Protein AF-A0A7J4Q397-F1 (afdb_monomer)

pLDDT: mean 78.3, std 20.63, range [43.09, 98.38]

Mean predicted aligned error: 15.22 Å

Secondary structure (DSSP, 8-state):
--------S-------------S-----------TT--HHHHHHHH-PPPPGGG--PPP-THHHHHHHHHHHHHHHTT---HHHHTT-TTHHHHHT-

Radius of gyration: 24.74 Å; Cα contacts (8 Å, |Δi|>4): 36; chains: 1; bounding box: 73×34×57 Å

Foldseek 3Di:
DDDDPPDDDDCPDPPPPDPDPPPPPPPPPDDDPDDPDDPVNVVVVPDDDDDPVLQDDADDDQLVVQLVVQVCVCVVVVHDDCCVVVVPNCSSVVRSD

Solvent-accessible surface area (backbone atoms only — not comparable to full-atom values): 6628 Å² total; per-residue (Å²): 138,82,87,79,86,88,77,81,88,80,82,78,72,83,74,78,77,66,83,72,78,74,93,77,79,81,77,77,72,78,85,78,86,66,89,82,68,51,75,65,55,56,52,55,75,68,53,79,79,80,59,77,90,77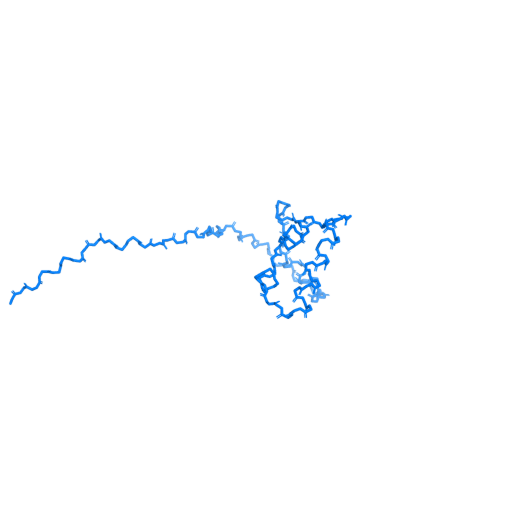,63,71,76,81,61,60,73,69,29,37,51,32,27,51,52,48,53,47,53,35,61,77,68,70,56,88,46,68,52,66,80,65,62,40,82,53,46,51,65,67,34,24,100

Sequence (97 aa):
MRIVFVFTLLEVTMTTRLPTIDSGILSINEGREKRGESALERRKAQRKRLPEWFKTSLPTGDAQSNFNKTRTNVHEHGLHTVCEEARCPNVHDCWAR

Structure (mmCIF, N/CA/C/O backbone):
data_AF-A0A7J4Q397-F1
#
_entry.id   AF-A0A7J4Q397-F1
#
loop_
_atom_site.group_PDB
_atom_site.id
_atom_site.type_symbol
_atom_site.label_atom_id
_atom_site.label_alt_id
_atom_site.label_comp_id
_atom_site.label_asym_id
_atom_site.label_entity_id
_atom_site.label_seq_id
_atom_site.pdbx_PDB_ins_code
_atom_site.Cartn_x
_atom_site.Cartn_y
_atom_site.Cartn_z
_atom_site.occupancy
_atom_site.B_iso_or_equiv
_atom_site.auth_seq_id
_atom_site.auth_comp_id
_atom_site.auth_asym_id
_atom_site.auth_atom_id
_atom_site.pdbx_PDB_model_num
ATOM 1 N N . MET A 1 1 ? -49.304 -19.755 -41.710 1.00 44.62 1 MET A N 1
ATOM 2 C CA . MET A 1 1 ? -48.290 -19.382 -42.719 1.00 44.62 1 MET A CA 1
ATOM 3 C C . MET A 1 1 ? -47.779 -17.991 -42.366 1.00 44.62 1 MET A C 1
ATOM 5 O O . MET A 1 1 ? -48.600 -17.098 -42.247 1.00 44.62 1 MET A O 1
ATOM 9 N N . ARG A 1 2 ? -46.457 -17.864 -42.167 1.00 43.62 2 ARG A N 1
ATOM 10 C CA . ARG A 1 2 ? -45.667 -16.635 -41.923 1.00 43.62 2 ARG A CA 1
ATOM 11 C C . ARG A 1 2 ? -45.847 -15.919 -40.569 1.00 43.62 2 ARG A C 1
ATOM 13 O O . ARG A 1 2 ? -46.552 -14.926 -40.466 1.00 43.62 2 ARG A O 1
ATOM 20 N N . ILE A 1 3 ? -45.097 -16.384 -39.566 1.00 46.88 3 ILE A N 1
ATOM 21 C CA . ILE A 1 3 ? -44.639 -15.544 -38.446 1.00 46.88 3 ILE A CA 1
ATOM 22 C C . ILE A 1 3 ? -43.518 -14.657 -39.000 1.00 46.88 3 ILE A C 1
ATOM 24 O O . ILE A 1 3 ? -42.509 -15.167 -39.487 1.00 46.88 3 ILE A O 1
ATOM 28 N N . VAL A 1 4 ? -43.724 -13.343 -38.990 1.00 50.12 4 VAL A N 1
ATOM 29 C CA . VAL A 1 4 ? -42.726 -12.357 -39.414 1.00 50.12 4 VAL A CA 1
ATOM 30 C C . VAL A 1 4 ? -41.825 -12.079 -38.210 1.00 50.12 4 VAL A C 1
ATOM 32 O O . VAL A 1 4 ? -42.253 -11.453 -37.244 1.00 50.12 4 VAL A O 1
ATOM 35 N N . PHE A 1 5 ? -40.595 -12.596 -38.238 1.00 43.59 5 PHE A N 1
ATOM 36 C CA . PHE A 1 5 ? -39.557 -12.304 -37.247 1.00 43.59 5 PHE A CA 1
ATOM 37 C C . PHE A 1 5 ? -39.078 -10.856 -37.427 1.00 43.59 5 PHE A C 1
ATOM 39 O O . PHE A 1 5 ? -38.177 -10.579 -38.215 1.00 43.59 5 PHE A O 1
ATOM 46 N N . VAL A 1 6 ? -39.679 -9.919 -36.692 1.00 60.06 6 VAL A N 1
ATOM 47 C CA . VAL A 1 6 ? -39.126 -8.571 -36.493 1.00 60.06 6 VAL A CA 1
ATOM 48 C C . VAL A 1 6 ? -38.136 -8.646 -35.331 1.00 60.06 6 VAL A C 1
ATOM 50 O O . VAL A 1 6 ? -38.421 -8.225 -34.217 1.00 60.06 6 VAL A O 1
ATOM 53 N N . PHE A 1 7 ? -36.991 -9.275 -35.575 1.00 49.12 7 PHE A N 1
ATOM 54 C CA . PHE A 1 7 ? -35.885 -9.347 -34.619 1.00 49.12 7 PHE A CA 1
ATOM 55 C C . PHE A 1 7 ? -34.569 -9.138 -35.369 1.00 49.12 7 PHE A C 1
ATOM 57 O O . PHE A 1 7 ? -33.697 -9.997 -35.432 1.00 49.12 7 PHE A O 1
ATOM 64 N N . THR A 1 8 ? -34.450 -7.980 -36.011 1.00 53.47 8 THR A N 1
ATOM 65 C CA . THR A 1 8 ? -33.184 -7.508 -36.56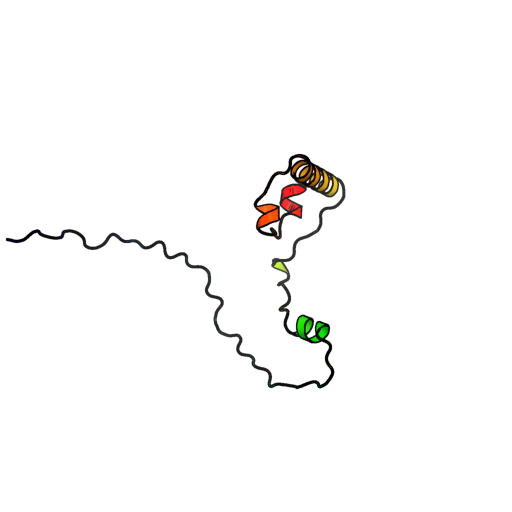5 1.00 53.47 8 THR A CA 1
ATOM 66 C C . THR A 1 8 ? -32.783 -6.228 -35.855 1.00 53.47 8 THR A C 1
ATOM 68 O O . THR A 1 8 ? -33.471 -5.218 -35.976 1.00 53.47 8 THR A O 1
ATOM 71 N N . LEU A 1 9 ? -31.613 -6.303 -35.212 1.00 58.81 9 LEU A N 1
ATOM 72 C CA . LEU A 1 9 ? -30.685 -5.197 -34.952 1.00 58.81 9 LEU A CA 1
ATOM 73 C C . LEU A 1 9 ? -30.964 -4.323 -33.723 1.00 58.81 9 LEU A C 1
ATOM 75 O O . LEU A 1 9 ? -31.193 -3.125 -33.845 1.00 58.81 9 LEU A O 1
ATOM 79 N N . LEU A 1 10 ? -30.817 -4.899 -32.528 1.00 53.31 10 LEU A N 1
ATOM 80 C CA . LEU A 1 10 ? -30.452 -4.122 -31.333 1.00 53.31 10 LEU A CA 1
ATOM 81 C C . LEU A 1 10 ? -29.662 -4.948 -30.303 1.00 53.31 10 LEU A C 1
ATOM 83 O O . LEU A 1 10 ? -29.774 -4.743 -29.102 1.00 53.31 10 LEU A O 1
ATOM 87 N N . GLU A 1 11 ? -28.800 -5.855 -30.769 1.00 48.91 11 GLU A N 1
ATOM 88 C CA . GLU A 1 11 ? -27.684 -6.346 -29.953 1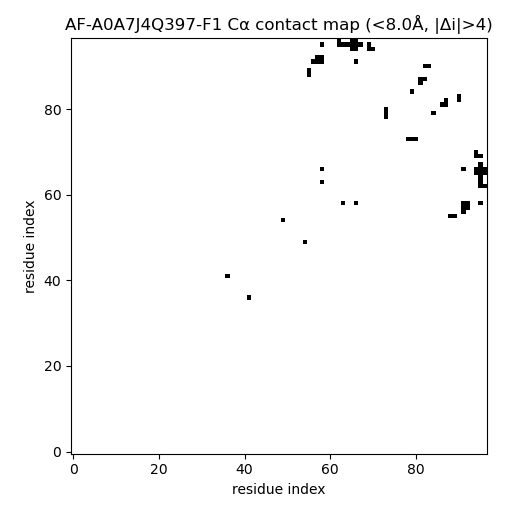.00 48.91 11 GLU A CA 1
ATOM 89 C C . GLU A 1 11 ? -26.504 -5.383 -30.113 1.00 48.91 11 GLU A C 1
ATOM 91 O O . GLU A 1 11 ? -25.546 -5.632 -30.842 1.00 48.91 11 GLU A O 1
ATOM 96 N N . VAL A 1 12 ? -26.586 -4.235 -29.436 1.00 52.94 12 VAL A N 1
ATOM 97 C CA . VAL A 1 12 ? -25.400 -3.418 -29.156 1.00 52.94 12 VAL A CA 1
ATOM 98 C C . VAL A 1 12 ? -24.609 -4.172 -28.093 1.00 52.94 12 VAL A C 1
ATOM 100 O O . VAL A 1 12 ? -24.768 -3.972 -26.891 1.00 52.94 12 VAL A O 1
ATOM 103 N N . THR A 1 13 ? -23.794 -5.115 -28.556 1.00 47.00 13 THR A N 1
ATOM 104 C CA . THR A 1 13 ? -22.817 -5.834 -27.749 1.00 47.00 13 THR A CA 1
ATOM 105 C C . THR A 1 13 ? -21.928 -4.816 -27.042 1.00 47.00 13 THR A C 1
ATOM 107 O O . THR A 1 13 ? -21.233 -4.036 -27.697 1.00 47.00 13 THR A O 1
ATOM 110 N N . MET A 1 14 ? -21.934 -4.822 -25.710 1.00 53.00 14 MET A N 1
ATOM 111 C CA . MET A 1 14 ? -20.932 -4.139 -24.899 1.00 53.00 14 MET A CA 1
ATOM 112 C C . MET A 1 14 ? -19.561 -4.760 -25.175 1.00 53.00 14 MET A C 1
ATOM 114 O O . MET A 1 14 ? -19.117 -5.674 -24.486 1.00 53.00 14 MET A O 1
ATOM 118 N N . THR A 1 15 ? -18.883 -4.277 -26.215 1.00 53.00 15 THR A N 1
ATOM 119 C CA . THR A 1 15 ? -17.473 -4.567 -26.445 1.00 53.00 15 THR A CA 1
ATOM 120 C C . THR A 1 15 ? -16.684 -3.883 -25.336 1.00 53.00 15 THR A C 1
ATOM 122 O O . THR A 1 15 ? -16.362 -2.698 -25.414 1.00 53.00 15 THR A O 1
ATOM 125 N N . THR A 1 16 ? -16.367 -4.633 -24.287 1.00 52.06 16 THR A N 1
ATOM 126 C CA . THR A 1 16 ? -15.296 -4.299 -23.355 1.00 52.06 16 THR A CA 1
ATOM 127 C C . THR A 1 16 ? -13.988 -4.265 -24.146 1.00 52.06 16 THR A C 1
ATOM 129 O O . THR A 1 16 ? -13.291 -5.263 -24.308 1.00 52.06 16 THR A O 1
ATOM 132 N N . ARG A 1 17 ? -13.651 -3.096 -24.699 1.00 54.84 17 ARG A N 1
ATOM 133 C CA . ARG A 1 17 ? -12.322 -2.831 -25.249 1.00 54.84 17 ARG A CA 1
ATOM 134 C C . ARG A 1 17 ? -11.344 -2.710 -24.085 1.00 54.84 17 ARG A C 1
ATOM 136 O O . ARG A 1 17 ? -10.975 -1.609 -23.688 1.00 54.84 17 ARG A O 1
ATOM 143 N N . LEU A 1 18 ? -10.927 -3.848 -23.531 1.00 48.66 18 LEU A N 1
ATOM 144 C CA . LEU A 1 18 ? -9.616 -3.889 -22.900 1.00 48.66 18 LEU A CA 1
ATOM 145 C C . LEU A 1 18 ? -8.590 -3.512 -23.979 1.00 48.66 18 LEU A C 1
ATOM 147 O O . LEU A 1 18 ? -8.693 -4.024 -25.099 1.00 48.66 18 LEU A O 1
ATOM 151 N N . PRO A 1 19 ? -7.619 -2.632 -23.686 1.00 57.62 19 PRO A N 1
ATOM 152 C CA . PRO 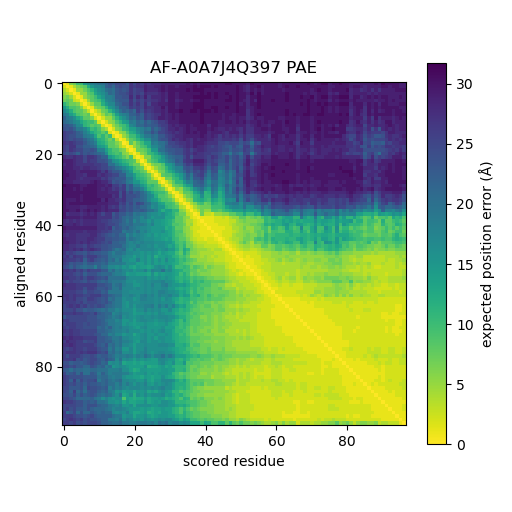A 1 19 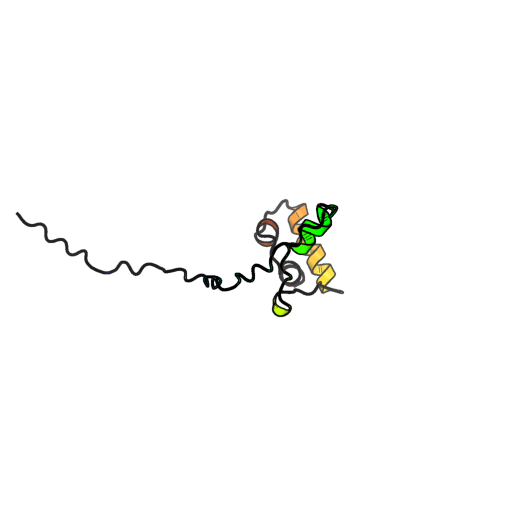? -6.528 -2.387 -24.610 1.00 57.62 19 PRO A CA 1
ATOM 153 C C . PRO A 1 19 ? -5.794 -3.711 -24.822 1.00 57.62 19 PRO A C 1
ATOM 155 O O . PRO A 1 19 ? -5.188 -4.264 -23.902 1.00 57.62 19 PRO A O 1
ATOM 158 N N . THR A 1 20 ? -5.903 -4.254 -26.033 1.00 55.78 20 THR A N 1
ATOM 159 C CA . THR A 1 20 ? -5.094 -5.384 -26.473 1.00 55.78 20 THR A CA 1
ATOM 160 C C . THR A 1 20 ? -3.651 -4.911 -26.395 1.00 55.78 20 THR A C 1
ATOM 162 O O . THR A 1 20 ? -3.287 -3.931 -27.042 1.00 55.78 20 THR A O 1
ATOM 165 N N . ILE A 1 21 ? -2.847 -5.543 -25.539 1.00 59.84 21 ILE A N 1
ATOM 166 C CA . ILE A 1 21 ? -1.400 -5.333 -25.532 1.00 59.84 21 ILE A CA 1
ATOM 167 C C . ILE A 1 21 ? -0.941 -5.688 -26.943 1.00 59.84 21 ILE A C 1
ATOM 169 O O . ILE A 1 21 ? -1.046 -6.846 -27.353 1.00 59.84 21 ILE A O 1
ATOM 173 N N . ASP A 1 22 ? -0.529 -4.670 -27.694 1.00 46.09 22 ASP A N 1
ATOM 174 C CA . ASP A 1 22 ? -0.101 -4.823 -29.072 1.00 46.09 22 ASP A CA 1
ATOM 175 C C . ASP A 1 22 ? 1.004 -5.880 -29.119 1.00 46.09 22 ASP A C 1
ATOM 177 O O . ASP A 1 22 ? 1.975 -5.853 -28.351 1.00 46.09 22 ASP A O 1
ATOM 181 N N . SER A 1 23 ? 0.793 -6.879 -29.968 1.00 53.28 23 SER A N 1
ATOM 182 C CA . SER A 1 23 ? 1.626 -8.073 -30.094 1.00 53.28 23 SER A CA 1
ATOM 183 C C . SER A 1 23 ? 2.881 -7.746 -30.905 1.00 53.28 23 SER A C 1
ATOM 185 O O . SER A 1 23 ? 3.175 -8.378 -31.912 1.00 53.28 23 SER A O 1
ATOM 187 N N . GLY A 1 24 ? 3.615 -6.728 -30.453 1.00 52.94 24 GLY A N 1
ATOM 188 C CA . GLY A 1 24 ? 4.783 -6.142 -31.106 1.00 52.94 24 GLY A CA 1
ATOM 189 C C . GLY A 1 24 ? 6.049 -6.157 -30.248 1.00 52.94 24 GLY A C 1
ATOM 190 O O . GLY A 1 24 ? 6.906 -5.300 -30.422 1.00 52.94 24 GLY A O 1
ATOM 191 N N . ILE A 1 25 ? 6.198 -7.104 -29.314 1.00 53.59 25 ILE A N 1
ATOM 192 C CA . ILE A 1 25 ? 7.489 -7.391 -28.656 1.00 53.59 25 ILE A CA 1
ATOM 193 C C . ILE A 1 25 ? 7.810 -8.870 -28.857 1.00 53.59 25 ILE A C 1
ATOM 195 O O . ILE A 1 25 ? 7.744 -9.699 -27.952 1.00 53.59 25 ILE A O 1
ATOM 199 N N . LEU A 1 26 ? 8.167 -9.185 -30.096 1.00 47.00 26 LEU A N 1
ATOM 200 C CA . LEU A 1 26 ? 8.991 -10.333 -30.428 1.00 47.00 26 LEU A CA 1
ATOM 201 C C . LEU A 1 26 ? 10.402 -9.818 -30.744 1.00 47.00 26 LEU A C 1
ATOM 203 O O . LEU A 1 26 ? 10.907 -9.969 -31.848 1.00 47.00 26 LEU A O 1
ATOM 207 N N . SER A 1 27 ? 11.058 -9.197 -29.762 1.00 43.09 27 SER A N 1
ATOM 208 C CA . SER A 1 27 ? 12.522 -9.228 -29.726 1.00 43.09 27 SER A CA 1
ATOM 209 C C . SER A 1 27 ? 12.914 -10.532 -29.046 1.00 43.09 27 SER A C 1
ATOM 211 O O . SER A 1 27 ? 13.222 -10.566 -27.853 1.00 43.09 27 SER A O 1
ATOM 213 N N . ILE A 1 28 ? 12.846 -11.628 -29.807 1.00 49.28 28 ILE A N 1
ATOM 214 C CA . ILE A 1 28 ? 13.644 -12.814 -29.498 1.00 49.28 28 ILE A CA 1
ATOM 215 C C . ILE A 1 28 ? 15.085 -12.368 -29.722 1.00 49.28 28 ILE A C 1
ATOM 217 O O . ILE A 1 28 ? 15.563 -12.324 -30.849 1.00 49.28 28 ILE A O 1
ATOM 221 N N . ASN A 1 29 ? 15.755 -11.943 -28.657 1.00 56.31 29 ASN A N 1
ATOM 222 C CA . ASN A 1 29 ? 17.206 -11.950 -28.677 1.00 56.31 29 ASN A CA 1
ATOM 223 C C . ASN A 1 29 ? 17.606 -13.414 -28.519 1.00 56.31 29 ASN A C 1
ATOM 225 O O . ASN A 1 29 ? 17.233 -14.058 -27.535 1.00 56.31 29 ASN A O 1
ATOM 229 N N . GLU A 1 30 ? 18.269 -13.931 -29.547 1.00 49.34 30 GLU A N 1
ATOM 230 C CA . GLU A 1 30 ? 18.722 -15.309 -29.664 1.00 49.34 30 GLU A CA 1
ATOM 231 C C . GLU A 1 30 ? 19.399 -15.812 -28.384 1.00 49.34 30 GLU A C 1
ATOM 233 O O . GLU A 1 30 ? 20.104 -15.093 -27.668 1.00 49.34 30 GLU A O 1
ATOM 238 N N . GL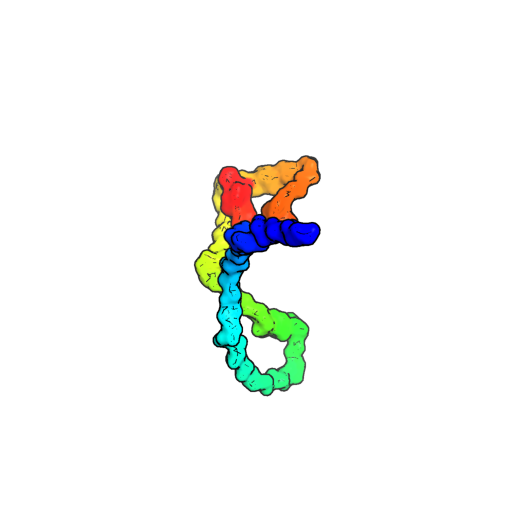Y A 1 31 ? 19.120 -17.080 -28.083 1.00 49.44 31 GLY A N 1
ATOM 239 C CA . GLY A 1 31 ? 19.480 -17.734 -26.840 1.00 49.44 31 GLY A CA 1
ATOM 240 C C . GLY A 1 31 ? 20.983 -17.756 -26.582 1.00 49.44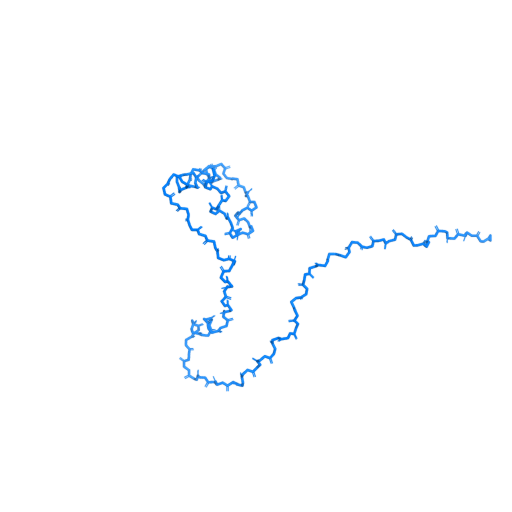 31 GLY A C 1
ATOM 241 O O . GLY A 1 31 ? 21.763 -18.336 -27.332 1.00 49.44 31 GLY A O 1
ATOM 242 N N . ARG A 1 32 ? 21.372 -17.217 -25.425 1.00 53.97 32 ARG A N 1
ATOM 243 C CA . ARG A 1 32 ? 22.621 -17.576 -24.755 1.00 53.97 32 ARG A CA 1
ATOM 244 C C . ARG A 1 32 ? 22.295 -18.556 -23.635 1.00 53.97 32 ARG A C 1
ATOM 246 O O . ARG A 1 32 ? 21.917 -18.149 -22.540 1.00 53.97 32 ARG A O 1
ATOM 253 N N . GLU A 1 33 ? 22.437 -19.848 -23.908 1.00 53.94 33 GLU A N 1
ATOM 254 C CA . GLU A 1 33 ? 22.290 -20.902 -22.903 1.00 53.94 33 GLU A CA 1
ATOM 255 C C . GLU A 1 33 ? 23.467 -20.841 -21.914 1.00 53.94 33 GLU A C 1
ATOM 257 O O . GLU A 1 33 ? 24.540 -21.408 -22.130 1.00 53.94 33 GLU A O 1
ATOM 262 N N . LYS A 1 34 ? 23.304 -20.088 -20.821 1.00 57.59 34 LYS A N 1
ATOM 263 C CA . LYS A 1 34 ? 24.286 -20.062 -19.734 1.00 57.59 34 LYS A CA 1
ATOM 264 C C . LYS A 1 34 ? 24.095 -21.290 -18.845 1.00 57.59 34 LYS A C 1
ATOM 266 O O . LYS A 1 34 ? 23.262 -21.310 -17.939 1.00 57.59 34 LYS A O 1
ATOM 271 N N . ARG A 1 35 ? 24.897 -22.325 -19.107 1.00 56.47 35 ARG A N 1
ATOM 272 C CA . ARG A 1 35 ? 25.042 -23.511 -18.250 1.00 56.47 35 ARG A CA 1
ATOM 273 C C . ARG A 1 35 ? 25.511 -23.054 -16.857 1.00 56.47 35 ARG A C 1
ATOM 275 O O . ARG A 1 35 ? 26.639 -22.591 -16.721 1.00 56.47 35 ARG A O 1
ATOM 282 N N . GLY A 1 36 ? 24.634 -23.130 -15.850 1.00 71.19 36 GLY A N 1
ATOM 283 C CA . GLY A 1 36 ? 24.949 -22.795 -14.450 1.00 71.19 36 GLY A CA 1
ATOM 284 C C . GLY A 1 36 ? 24.146 -21.653 -13.806 1.00 71.19 36 GLY A C 1
ATOM 285 O O . GLY A 1 36 ? 24.400 -21.330 -12.649 1.00 71.19 36 GLY A O 1
ATOM 286 N N . GLU A 1 37 ? 23.176 -21.036 -14.490 1.00 71.88 37 GLU A N 1
ATOM 287 C CA . GLU A 1 37 ? 22.322 -20.025 -13.845 1.00 71.88 37 GLU A CA 1
ATOM 288 C C . GLU A 1 37 ? 21.377 -20.641 -12.802 1.00 71.88 37 GLU A C 1
ATOM 290 O O . GLU A 1 37 ? 20.625 -21.580 -13.079 1.00 71.88 37 GLU A O 1
ATOM 295 N N . SER A 1 38 ? 21.380 -20.069 -11.594 1.00 88.12 38 SER A N 1
ATOM 296 C CA . SER A 1 38 ? 20.439 -20.464 -10.546 1.00 88.12 38 SER A CA 1
ATOM 297 C C . SER A 1 38 ? 18.994 -20.184 -10.978 1.00 88.12 38 SER A C 1
ATOM 299 O O . SER A 1 38 ? 18.708 -19.245 -11.727 1.00 88.12 38 SER A O 1
ATOM 301 N N . ALA A 1 39 ? 18.041 -20.956 -10.450 1.00 87.69 39 ALA A N 1
ATOM 302 C CA . ALA A 1 39 ? 16.618 -20.726 -10.704 1.00 87.69 39 ALA A CA 1
ATOM 303 C C . ALA A 1 39 ? 16.167 -19.294 -10.335 1.00 87.69 39 ALA A C 1
ATOM 305 O O . ALA A 1 39 ? 15.210 -18.780 -10.910 1.00 87.69 39 ALA A O 1
ATOM 306 N N . LEU A 1 40 ? 16.855 -18.632 -9.394 1.00 88.25 40 LEU A N 1
ATOM 307 C CA . LEU A 1 40 ? 16.594 -17.238 -9.036 1.00 88.25 40 LEU A CA 1
ATOM 308 C C . LEU A 1 40 ? 16.981 -16.271 -10.159 1.00 88.25 40 LEU A C 1
ATOM 310 O O . LEU A 1 40 ? 16.198 -15.375 -10.469 1.00 88.25 40 LEU A O 1
ATOM 314 N N . GLU A 1 41 ? 18.148 -16.464 -10.771 1.00 89.62 41 GLU A N 1
ATOM 315 C CA . GLU A 1 41 ? 18.637 -15.595 -11.846 1.00 89.62 41 GLU A CA 1
ATOM 316 C C . GLU A 1 41 ? 17.753 -15.708 -13.090 1.00 89.62 41 GLU A C 1
ATOM 318 O O . GLU A 1 41 ? 17.323 -14.689 -13.633 1.00 89.62 41 GLU A O 1
ATOM 323 N N . ARG A 1 42 ? 17.313 -16.925 -13.432 1.00 87.56 42 ARG A N 1
ATOM 324 C CA . ARG A 1 42 ? 16.318 -17.147 -14.495 1.00 87.56 42 ARG A CA 1
ATOM 325 C C . ARG A 1 42 ? 15.001 -16.411 -14.226 1.00 87.56 42 ARG A C 1
ATOM 327 O O . ARG A 1 42 ? 14.465 -15.757 -15.117 1.00 87.56 42 ARG A O 1
ATOM 334 N N . ARG A 1 43 ? 14.490 -16.455 -12.987 1.00 88.25 43 ARG A N 1
ATOM 335 C CA . ARG A 1 43 ? 13.263 -15.729 -12.601 1.00 88.25 43 ARG A CA 1
ATOM 336 C C . ARG A 1 43 ? 13.429 -14.213 -12.675 1.00 88.25 43 ARG A C 1
ATOM 338 O O . ARG A 1 43 ? 12.484 -13.527 -13.052 1.00 88.25 43 ARG A O 1
ATOM 345 N N . LYS A 1 44 ? 14.593 -13.675 -12.300 1.00 88.31 44 LYS A N 1
ATOM 346 C CA . LYS A 1 44 ? 14.873 -12.235 -12.413 1.00 88.31 44 LYS A CA 1
ATOM 347 C C . LYS A 1 44 ? 14.944 -11.802 -13.875 1.00 88.31 44 LYS A C 1
ATOM 349 O O . LYS A 1 44 ? 14.328 -10.798 -14.212 1.00 88.31 44 LYS A O 1
ATOM 354 N N . ALA A 1 45 ? 15.624 -12.575 -14.724 1.00 88.06 45 ALA A N 1
ATOM 355 C CA . ALA A 1 45 ? 15.745 -12.297 -16.154 1.00 88.06 45 ALA A CA 1
ATOM 356 C C . ALA A 1 45 ? 14.383 -12.292 -16.875 1.00 88.06 45 ALA A C 1
ATOM 358 O O . ALA A 1 45 ? 14.177 -11.516 -17.802 1.00 88.06 45 ALA A O 1
ATOM 359 N N . GLN A 1 46 ? 13.433 -13.117 -16.423 1.00 89.75 46 GLN A N 1
ATOM 360 C CA . GLN A 1 46 ? 12.088 -13.207 -17.002 1.00 89.75 46 GLN A CA 1
ATOM 361 C C . GLN A 1 46 ? 11.110 -12.121 -16.518 1.00 89.75 46 GLN A C 1
ATOM 363 O O . GLN A 1 46 ? 10.087 -11.887 -17.164 1.00 89.75 46 GLN A O 1
ATOM 368 N N . ARG A 1 47 ? 11.369 -11.452 -15.385 1.00 89.81 47 ARG A N 1
ATOM 369 C CA . ARG A 1 47 ? 10.451 -10.434 -14.848 1.00 89.81 47 ARG A CA 1
ATOM 370 C C . ARG A 1 47 ? 10.630 -9.103 -15.568 1.00 89.81 47 ARG A C 1
ATOM 372 O O . ARG A 1 47 ? 11.626 -8.408 -15.373 1.00 89.81 47 ARG A O 1
ATOM 379 N N . LYS A 1 48 ? 9.607 -8.702 -16.325 1.00 90.88 48 LYS A N 1
ATOM 380 C CA . LYS A 1 48 ? 9.495 -7.335 -16.844 1.00 90.88 48 LYS A CA 1
ATOM 381 C C . LYS A 1 48 ? 9.396 -6.355 -15.672 1.00 90.88 48 LYS A C 1
ATOM 383 O O . LYS A 1 48 ? 8.668 -6.593 -14.709 1.00 90.88 48 LYS A O 1
ATOM 388 N N . ARG A 1 49 ? 10.168 -5.269 -15.739 1.00 90.75 49 ARG A N 1
ATOM 389 C CA . ARG A 1 49 ? 10.108 -4.191 -14.747 1.00 90.75 49 ARG A CA 1
ATOM 390 C C . ARG A 1 49 ? 8.808 -3.414 -14.912 1.00 90.75 49 ARG A C 1
ATOM 392 O O . ARG A 1 49 ? 8.312 -3.252 -16.023 1.00 90.75 49 ARG A O 1
ATOM 399 N N . LEU A 1 50 ? 8.287 -2.936 -13.791 1.00 89.31 50 LEU A N 1
ATOM 400 C CA . LEU A 1 50 ? 7.116 -2.080 -13.775 1.00 89.31 50 LEU A CA 1
ATOM 401 C C . LEU A 1 50 ? 7.484 -0.672 -14.292 1.00 89.31 50 LEU A C 1
ATOM 403 O O . LEU A 1 50 ? 8.543 -0.170 -13.894 1.00 89.31 50 LEU A O 1
ATOM 407 N N . PRO A 1 51 ? 6.655 -0.038 -15.144 1.00 92.81 51 PRO A N 1
ATOM 408 C CA . PRO A 1 51 ? 6.854 1.350 -15.560 1.00 92.81 51 PRO A CA 1
ATOM 409 C C . PRO A 1 51 ? 6.885 2.313 -14.369 1.00 92.81 51 PRO A C 1
ATOM 411 O O . PRO A 1 51 ? 6.259 2.047 -13.34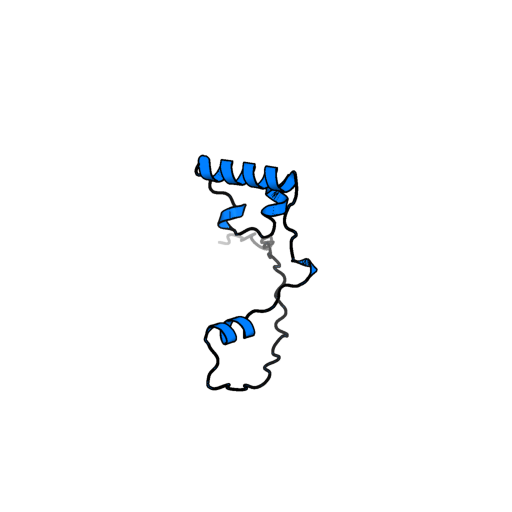4 1.00 92.81 51 PRO A O 1
ATOM 414 N N . GLU A 1 52 ? 7.572 3.449 -14.513 1.00 91.81 52 GLU A N 1
ATOM 415 C CA . GLU A 1 52 ? 7.724 4.423 -13.419 1.00 91.81 52 GLU A CA 1
ATOM 416 C C . GLU A 1 52 ? 6.378 4.969 -12.925 1.00 91.81 52 GLU A C 1
ATOM 418 O O . GLU A 1 52 ? 6.134 5.005 -11.726 1.00 91.81 52 GLU A O 1
ATOM 423 N N . TRP A 1 53 ? 5.464 5.294 -13.842 1.00 90.31 53 TRP A N 1
ATOM 424 C CA . TRP A 1 53 ? 4.155 5.878 -13.524 1.00 90.31 53 TRP A CA 1
ATOM 425 C C . TRP A 1 53 ? 3.188 4.929 -12.795 1.00 90.31 53 TRP A C 1
ATOM 427 O O . TRP A 1 53 ? 2.178 5.389 -12.274 1.00 90.31 53 TRP A O 1
ATOM 437 N N . PHE A 1 54 ? 3.465 3.619 -12.759 1.00 89.81 54 PHE A N 1
ATOM 438 C CA . PHE A 1 54 ? 2.624 2.639 -12.053 1.00 89.81 54 PHE A CA 1
ATOM 439 C C . PHE A 1 54 ? 3.117 2.372 -10.620 1.00 89.81 54 PHE A C 1
ATOM 441 O O . PHE A 1 54 ? 2.480 1.641 -9.864 1.00 89.81 54 PHE A O 1
ATOM 448 N N . LYS A 1 55 ? 4.276 2.910 -10.226 1.00 90.12 55 LYS A N 1
ATOM 449 C CA . LYS A 1 55 ? 4.803 2.720 -8.872 1.00 90.12 55 LYS A CA 1
ATOM 450 C C . LYS A 1 55 ? 4.024 3.580 -7.880 1.00 90.12 55 LYS A C 1
ATOM 452 O O . LYS A 1 55 ? 3.745 4.743 -8.149 1.00 90.12 55 LYS A O 1
ATOM 457 N N . THR A 1 56 ? 3.725 3.016 -6.716 1.00 90.06 56 THR A N 1
ATOM 458 C CA . THR A 1 56 ? 3.046 3.715 -5.621 1.00 90.06 56 THR A CA 1
ATOM 459 C C . THR A 1 56 ? 4.026 4.034 -4.493 1.00 90.06 56 THR A C 1
ATOM 461 O O . THR A 1 56 ? 5.023 3.333 -4.296 1.00 90.06 56 THR A O 1
ATOM 464 N N . SER A 1 57 ? 3.777 5.130 -3.777 1.00 88.44 57 SER A N 1
ATOM 465 C CA . SER A 1 57 ? 4.547 5.530 -2.599 1.00 88.44 57 SER A CA 1
ATOM 466 C C . SER A 1 57 ? 4.026 4.838 -1.338 1.00 88.44 57 SER A C 1
ATOM 468 O O . SER A 1 57 ? 2.855 4.470 -1.241 1.00 88.44 57 SER A O 1
ATOM 470 N N . LEU A 1 58 ? 4.910 4.664 -0.355 1.00 93.19 58 LEU A N 1
ATOM 471 C CA . LEU A 1 58 ? 4.537 4.170 0.969 1.00 93.19 58 LEU A CA 1
ATOM 472 C C . LEU A 1 58 ? 4.094 5.338 1.864 1.00 93.19 58 LEU A C 1
ATOM 474 O O . LEU A 1 58 ? 4.642 6.437 1.727 1.00 93.19 58 LEU A O 1
ATOM 478 N N . PRO A 1 59 ? 3.132 5.123 2.778 1.00 92.94 59 PRO A N 1
ATOM 479 C CA . PRO A 1 59 ? 2.660 6.171 3.666 1.00 92.94 59 PRO A CA 1
ATOM 480 C C . PRO A 1 59 ? 3.694 6.440 4.768 1.00 92.94 59 PRO A C 1
ATOM 482 O O . PRO A 1 59 ? 4.470 5.564 5.150 1.00 92.94 59 PRO A O 1
ATOM 485 N N . THR A 1 60 ? 3.712 7.662 5.294 1.00 94.88 60 THR A N 1
ATOM 486 C CA . THR A 1 60 ? 4.611 8.091 6.377 1.00 94.88 60 THR A CA 1
ATOM 487 C C . THR A 1 60 ? 3.855 8.958 7.386 1.00 94.88 60 THR A C 1
ATOM 489 O O . THR A 1 60 ? 2.803 9.511 7.071 1.00 94.88 60 THR A O 1
ATOM 492 N N . GLY A 1 61 ? 4.358 9.055 8.622 1.00 95.81 61 GLY A N 1
ATOM 493 C CA . GLY A 1 61 ? 3.735 9.872 9.674 1.00 95.81 61 GLY A CA 1
ATOM 494 C C . GLY A 1 61 ? 2.297 9.448 9.997 1.00 95.81 61 GLY A C 1
ATOM 495 O O . GLY A 1 61 ? 2.015 8.259 10.149 1.00 95.81 61 GLY A O 1
ATOM 496 N N . ASP A 1 62 ? 1.382 10.415 10.069 1.00 96.06 62 ASP A N 1
ATOM 497 C CA . ASP A 1 62 ? -0.030 10.182 10.414 1.00 96.06 62 ASP A CA 1
ATOM 498 C C . ASP A 1 62 ? -0.734 9.245 9.420 1.00 96.06 62 ASP A C 1
ATOM 500 O O . ASP A 1 62 ? -1.499 8.366 9.817 1.00 96.06 62 ASP A O 1
ATOM 504 N N . ALA A 1 63 ? -0.389 9.346 8.134 1.00 95.31 63 ALA A N 1
ATOM 505 C CA . ALA A 1 63 ? -0.905 8.472 7.082 1.00 95.31 63 ALA A CA 1
ATOM 506 C C . ALA A 1 63 ? -0.565 6.989 7.355 1.00 95.31 63 ALA A C 1
ATOM 508 O O . ALA A 1 63 ? -1.374 6.089 7.122 1.00 95.31 63 ALA A O 1
ATOM 509 N N . GLN A 1 64 ? 0.617 6.715 7.921 1.00 96.62 64 GLN A N 1
ATOM 510 C CA . GLN A 1 64 ? 1.014 5.361 8.318 1.00 96.62 64 GLN A CA 1
ATOM 511 C C . GLN A 1 64 ? 0.204 4.856 9.524 1.00 96.62 64 GLN A C 1
ATOM 513 O O . GLN A 1 64 ? -0.108 3.664 9.597 1.00 96.62 64 GLN A O 1
ATOM 518 N N . SER A 1 65 ? -0.156 5.744 10.454 1.00 97.12 65 SER A N 1
ATOM 519 C CA . SER A 1 65 ? -1.026 5.415 11.590 1.00 97.12 65 SER A CA 1
ATOM 520 C C . SER A 1 65 ? -2.432 5.022 11.124 1.00 97.12 65 SER A C 1
ATOM 522 O O . SER A 1 65 ? -2.936 3.966 11.515 1.00 97.12 65 SER A O 1
ATOM 524 N N . ASN A 1 66 ? -3.028 5.799 10.213 1.00 97.50 66 ASN A N 1
ATOM 525 C CA . ASN A 1 66 ? -4.341 5.503 9.626 1.00 97.50 66 ASN A CA 1
ATOM 526 C C . ASN A 1 66 ? -4.347 4.168 8.874 1.00 97.50 66 ASN A C 1
ATOM 528 O O . ASN A 1 66 ? -5.232 3.338 9.094 1.00 97.50 66 ASN A O 1
ATOM 532 N N . PHE A 1 67 ? -3.308 3.913 8.070 1.00 97.50 67 PHE A N 1
ATOM 533 C CA . PHE A 1 67 ? -3.138 2.634 7.382 1.00 97.50 67 PHE A CA 1
ATOM 534 C C . PHE A 1 67 ? -3.151 1.461 8.367 1.00 97.50 67 PHE A C 1
ATOM 536 O O . PHE A 1 67 ? -3.864 0.477 8.161 1.00 97.50 67 PHE A O 1
ATOM 543 N N . ASN A 1 68 ? -2.381 1.575 9.454 1.00 97.50 68 ASN A N 1
ATOM 544 C CA . ASN A 1 68 ? -2.302 0.534 10.473 1.00 97.50 68 ASN A CA 1
ATOM 545 C C . ASN A 1 68 ? -3.650 0.336 11.170 1.00 97.50 68 ASN A C 1
ATOM 547 O O . ASN A 1 68 ? -4.072 -0.801 11.339 1.00 97.50 68 ASN A O 1
ATOM 551 N N . LYS A 1 69 ? -4.351 1.422 11.510 1.00 97.94 69 LYS A N 1
ATOM 552 C CA . LYS A 1 69 ? -5.679 1.366 12.128 1.00 97.94 69 LYS A CA 1
ATOM 553 C C . LYS A 1 69 ? -6.680 0.619 11.247 1.00 97.94 69 LYS A C 1
ATOM 555 O O . LYS A 1 69 ? -7.347 -0.295 11.722 1.00 97.94 69 LYS A O 1
ATOM 560 N N . THR A 1 70 ? -6.763 0.973 9.966 1.00 97.69 70 THR A N 1
ATOM 561 C CA . THR A 1 70 ? -7.674 0.317 9.019 1.00 97.69 70 THR A CA 1
ATOM 562 C C . THR A 1 70 ? -7.321 -1.157 8.848 1.00 97.69 70 THR A C 1
ATOM 564 O O . THR A 1 70 ? -8.202 -2.008 8.944 1.00 97.69 70 THR A O 1
ATOM 567 N N . ARG A 1 71 ? -6.033 -1.478 8.671 1.00 97.19 71 ARG A N 1
ATOM 568 C CA . ARG A 1 71 ? -5.558 -2.863 8.556 1.00 97.19 71 ARG A CA 1
ATOM 569 C C . ARG A 1 71 ? -5.905 -3.696 9.789 1.00 97.19 71 ARG A C 1
ATOM 571 O O . ARG A 1 71 ? -6.404 -4.807 9.647 1.00 97.19 71 ARG A O 1
ATOM 578 N N . THR A 1 72 ? -5.660 -3.154 10.980 1.00 98.06 72 THR A N 1
ATOM 579 C CA . THR A 1 72 ? -5.992 -3.811 12.245 1.00 98.06 72 THR A CA 1
ATOM 580 C C . THR A 1 72 ? -7.491 -4.063 12.346 1.00 98.06 72 THR A C 1
ATOM 582 O O . THR A 1 72 ? -7.879 -5.201 12.568 1.00 98.06 72 THR A O 1
ATOM 585 N N . ASN A 1 73 ? -8.336 -3.066 12.065 1.00 97.81 73 ASN A N 1
ATOM 586 C CA . ASN A 1 73 ? -9.792 -3.234 12.098 1.00 97.81 73 ASN A CA 1
ATOM 587 C C . ASN A 1 73 ? -10.278 -4.340 11.146 1.00 97.81 73 ASN A C 1
ATOM 589 O O . ASN A 1 73 ? -11.135 -5.139 11.511 1.00 97.81 73 ASN A O 1
ATOM 593 N N . VAL A 1 74 ? -9.741 -4.401 9.922 1.00 97.94 74 VAL A N 1
ATOM 594 C CA . VAL A 1 74 ? -10.103 -5.446 8.949 1.00 97.94 74 VAL A CA 1
ATOM 595 C C . VAL A 1 74 ? -9.763 -6.835 9.499 1.00 97.94 74 VAL A C 1
ATOM 597 O O . VAL A 1 74 ? -10.588 -7.744 9.413 1.00 97.94 74 VAL A O 1
ATOM 600 N N . HIS A 1 75 ? -8.586 -6.992 10.113 1.00 97.44 75 HIS A N 1
ATOM 601 C CA . HIS A 1 75 ? -8.115 -8.279 10.639 1.00 97.44 75 HIS A CA 1
ATOM 602 C C . HIS A 1 75 ? -8.824 -8.678 11.935 1.00 97.44 75 HIS A C 1
ATOM 604 O O . HIS A 1 75 ? -9.228 -9.830 12.070 1.00 97.44 75 HIS A O 1
ATOM 610 N N . GLU A 1 76 ? -9.028 -7.739 12.858 1.00 98.38 76 GLU A N 1
ATOM 611 C CA . GLU A 1 76 ? -9.721 -7.968 14.133 1.00 98.38 76 GLU A CA 1
ATOM 612 C C . GLU A 1 76 ? -11.182 -8.378 13.933 1.00 98.38 76 GLU A C 1
ATOM 614 O O . GLU A 1 76 ? -11.701 -9.214 14.671 1.00 98.38 76 GLU A O 1
ATOM 619 N N . HIS A 1 77 ? -11.839 -7.830 12.909 1.00 98.00 77 HIS A N 1
ATOM 620 C CA . HIS A 1 77 ? -13.225 -8.157 12.584 1.00 98.00 77 HIS A CA 1
ATOM 621 C C . HIS A 1 77 ? -13.376 -9.292 11.561 1.00 98.00 77 HIS A C 1
ATOM 623 O O . HIS A 1 77 ? -14.505 -9.637 11.214 1.00 98.00 77 HIS A O 1
ATOM 629 N N . GLY A 1 78 ? -12.276 -9.875 11.069 1.00 97.00 78 GLY A N 1
ATOM 630 C CA . GLY A 1 78 ? -12.318 -10.947 10.071 1.00 97.00 78 GLY A CA 1
ATOM 631 C C . GLY A 1 78 ? -13.017 -10.537 8.769 1.00 97.00 78 GLY A C 1
ATOM 632 O O . GLY A 1 78 ? -13.749 -11.333 8.182 1.00 97.00 78 GLY A O 1
ATOM 633 N N . LEU A 1 79 ? -12.849 -9.282 8.342 1.00 97.88 79 LEU A N 1
ATOM 634 C CA . LEU A 1 79 ? -13.492 -8.752 7.142 1.00 97.88 79 LEU A CA 1
ATOM 635 C C . LEU A 1 79 ? -12.675 -9.087 5.895 1.00 97.88 79 LEU A C 1
ATOM 637 O O . LEU A 1 79 ? -11.470 -8.867 5.852 1.00 97.88 79 LEU A O 1
ATOM 641 N N . HIS A 1 80 ? -13.356 -9.525 4.839 1.00 96.81 80 HIS A N 1
ATOM 642 C CA . HIS A 1 80 ? -12.752 -9.673 3.518 1.00 96.81 80 HIS A CA 1
ATOM 643 C C . HIS A 1 80 ? -12.955 -8.396 2.711 1.00 96.81 80 HIS A C 1
ATOM 645 O O . HIS A 1 80 ? -14.079 -7.909 2.568 1.00 96.81 80 HIS A O 1
ATOM 651 N N . THR A 1 81 ? -11.875 -7.854 2.154 1.00 97.81 81 THR A N 1
ATOM 652 C CA . THR A 1 81 ? -11.938 -6.631 1.349 1.00 97.81 81 THR A CA 1
ATOM 653 C C . THR A 1 81 ? -11.370 -6.861 -0.042 1.00 97.81 81 THR A C 1
ATOM 655 O O . THR A 1 81 ? -10.387 -7.576 -0.224 1.00 97.81 81 THR A O 1
ATOM 658 N N . VAL A 1 82 ? -11.935 -6.170 -1.036 1.00 98.06 82 VAL A N 1
ATOM 659 C CA . VAL A 1 82 ? -11.387 -6.155 -2.405 1.00 98.06 82 VAL A CA 1
ATOM 660 C C . VAL A 1 82 ? -9.922 -5.698 -2.410 1.00 98.06 82 VAL A C 1
ATOM 662 O O . VAL A 1 82 ? -9.145 -6.146 -3.246 1.00 98.06 82 VAL A O 1
ATOM 665 N N . CYS A 1 83 ? -9.520 -4.847 -1.459 1.00 96.88 83 CYS A N 1
ATOM 666 C CA . CYS A 1 83 ? -8.138 -4.386 -1.333 1.00 96.88 83 CYS A CA 1
ATOM 667 C C . CYS A 1 83 ? -7.153 -5.538 -1.073 1.00 96.88 83 CYS A C 1
ATOM 669 O O . CYS A 1 83 ? -6.077 -5.557 -1.673 1.00 96.88 83 CYS A O 1
ATOM 671 N N . GLU A 1 84 ? -7.524 -6.499 -0.225 1.00 96.38 84 GLU A N 1
ATOM 672 C CA . GLU A 1 84 ? -6.687 -7.657 0.108 1.00 96.38 84 GLU A CA 1
ATOM 673 C C . GLU A 1 84 ? -6.787 -8.760 -0.947 1.00 96.38 84 GLU A C 1
ATOM 675 O O . GLU A 1 84 ? -5.761 -9.215 -1.457 1.00 96.38 84 GLU A O 1
ATOM 680 N N . GLU A 1 85 ? -8.008 -9.123 -1.346 1.00 98.06 85 GLU A N 1
ATOM 681 C CA . GLU A 1 85 ? -8.255 -10.208 -2.305 1.00 98.06 85 GLU A CA 1
ATOM 682 C C . GLU A 1 85 ? -7.652 -9.906 -3.683 1.00 98.06 85 GLU A C 1
ATOM 684 O O . GLU A 1 85 ? -7.006 -10.755 -4.301 1.00 98.06 85 GLU A O 1
ATOM 689 N N . ALA A 1 86 ? -7.790 -8.662 -4.156 1.00 97.81 86 ALA A N 1
ATOM 690 C CA . ALA A 1 86 ? -7.258 -8.248 -5.452 1.00 97.81 86 ALA A CA 1
ATOM 691 C C . ALA A 1 86 ? -5.776 -7.845 -5.406 1.00 97.81 86 ALA A C 1
ATOM 693 O O . ALA A 1 86 ? -5.223 -7.472 -6.441 1.00 97.81 86 ALA A O 1
ATOM 694 N N . ARG A 1 87 ? -5.128 -7.883 -4.228 1.00 95.00 87 ARG A N 1
ATOM 695 C CA . ARG A 1 87 ? -3.768 -7.353 -4.009 1.00 95.00 87 ARG A CA 1
ATOM 696 C C . ARG A 1 87 ? -3.616 -5.949 -4.597 1.00 95.00 87 ARG A C 1
ATOM 698 O O . ARG A 1 87 ? -2.738 -5.694 -5.423 1.00 95.00 87 ARG A O 1
ATOM 705 N N . CYS A 1 88 ? -4.526 -5.061 -4.203 1.00 95.50 88 CYS A N 1
ATOM 706 C CA . CYS A 1 88 ? -4.657 -3.735 -4.791 1.00 95.50 88 CYS A CA 1
ATOM 707 C C . CYS A 1 88 ? -3.325 -2.957 -4.709 1.00 95.50 88 CYS A C 1
ATOM 709 O O . CYS A 1 88 ? -2.800 -2.781 -3.606 1.00 95.50 88 CYS A O 1
ATOM 711 N N . PRO A 1 89 ? -2.784 -2.435 -5.831 1.00 94.12 89 PRO A N 1
ATOM 712 C CA . PRO A 1 89 ? -1.520 -1.689 -5.828 1.00 94.12 89 PRO A CA 1
ATOM 713 C C . PRO A 1 89 ? -1.591 -0.378 -5.028 1.00 94.12 89 PRO A C 1
ATOM 715 O O . PRO A 1 89 ? -0.556 0.150 -4.622 1.00 94.12 89 PRO A O 1
ATOM 718 N N . ASN A 1 90 ? -2.806 0.117 -4.767 1.00 94.44 90 ASN A N 1
ATOM 719 C CA . ASN A 1 90 ? -3.079 1.387 -4.094 1.00 94.44 90 ASN A CA 1
ATOM 720 C C . ASN A 1 90 ? -3.529 1.219 -2.633 1.00 94.44 90 ASN A C 1
ATOM 722 O O . ASN A 1 90 ? -3.999 2.183 -2.036 1.00 94.44 90 ASN A O 1
ATOM 726 N N . VAL A 1 91 ? -3.399 0.026 -2.035 1.00 96.25 91 VAL A N 1
ATOM 727 C CA . VAL A 1 91 ? -3.869 -0.242 -0.658 1.00 96.25 91 VAL A CA 1
ATOM 728 C C . VAL A 1 91 ? -3.326 0.766 0.362 1.00 96.25 91 VAL A C 1
ATOM 730 O O . VAL A 1 91 ? -4.036 1.174 1.276 1.00 96.25 91 VAL A O 1
ATOM 733 N N . HIS A 1 92 ? -2.090 1.225 0.161 1.00 95.44 92 HIS A N 1
ATOM 734 C CA . HIS A 1 92 ? -1.458 2.226 1.005 1.00 95.44 92 HIS A CA 1
ATOM 735 C C . HIS A 1 92 ? -2.122 3.600 0.912 1.00 95.44 92 HIS A C 1
ATOM 737 O O . HIS A 1 92 ? -2.330 4.210 1.948 1.00 95.44 92 HIS A O 1
ATOM 743 N N . ASP A 1 93 ? -2.500 4.066 -0.281 1.00 94.69 93 ASP A N 1
ATOM 744 C CA . ASP A 1 93 ? -3.202 5.349 -0.437 1.00 94.69 93 ASP A CA 1
ATOM 745 C C . ASP A 1 93 ? -4.656 5.258 0.040 1.00 94.69 93 ASP A C 1
ATOM 747 O O . ASP A 1 93 ? -5.169 6.180 0.665 1.00 94.69 93 ASP A O 1
ATOM 751 N N . CYS A 1 94 ? -5.326 4.131 -0.214 1.00 95.31 94 CYS A N 1
ATOM 752 C CA . CYS A 1 94 ? -6.720 3.958 0.181 1.00 95.31 94 CYS A CA 1
ATOM 753 C C . CYS A 1 94 ? -6.895 3.893 1.705 1.00 95.31 94 CYS A C 1
ATOM 755 O O . CYS A 1 94 ? -7.803 4.525 2.232 1.00 95.31 94 CYS A O 1
ATOM 757 N N . TRP A 1 95 ? -6.056 3.129 2.412 1.00 96.94 95 TRP A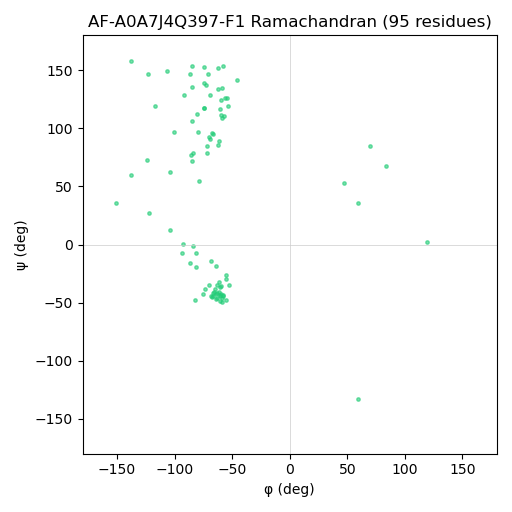 N 1
ATOM 758 C CA . TRP A 1 95 ? -6.197 2.922 3.860 1.00 96.94 95 TRP A CA 1
ATOM 759 C C . TRP A 1 95 ? -5.508 3.987 4.718 1.00 96.94 95 TRP A C 1
ATOM 761 O O . TRP A 1 95 ? -5.785 4.051 5.912 1.00 96.94 95 TRP A O 1
ATOM 771 N N . ALA A 1 96 ? -4.606 4.789 4.145 1.00 95.19 96 ALA A N 1
ATOM 772 C CA . ALA A 1 96 ? -3.908 5.853 4.867 1.00 95.19 96 ALA A CA 1
ATOM 773 C C . ALA A 1 96 ? -4.711 7.159 5.013 1.00 95.19 96 ALA A C 1
ATOM 775 O O . ALA A 1 96 ? -4.256 8.079 5.699 1.00 95.19 96 ALA A O 1
ATOM 776 N N . ARG A 1 97 ? -5.869 7.251 4.353 1.00 88.06 97 ARG A N 1
ATOM 777 C CA . ARG A 1 97 ? -6.790 8.392 4.438 1.00 88.06 97 ARG A CA 1
ATOM 778 C C . ARG A 1 97 ? -7.536 8.444 5.765 1.00 88.06 97 ARG A C 1
ATOM 780 O O . ARG A 1 97 ? -7.720 7.380 6.393 1.00 88.06 97 ARG A O 1
#